Protein AF-A0A484ZCW2-F1 (afdb_monomer_lite)

pLDDT: mean 98.19, std 1.67, range [85.75, 98.88]

Organism: NCBI:txid82979

Foldseek 3Di:
DWDWDFADCLVVFFFWGKIWTFDADPPPRDTPDIDIDTDPGHSDTDDDDDDDDPVPPPD

Radius of gyration: 14.01 Å; chains: 1; bounding box: 28×34×30 Å

Sequence (59 aa):
MFGFGGSIHLFDVGQPTVGKLNEIDYKTKEVKVEIDILSDKANQPHYRAVLIRPQNLFK

Secondary structure (DSSP, 8-state):
-EEEEEEETTTSTTSEEEEEEEEE-TTT--EEEEEEEEEEEET----------GGGS--

Structure (mmCIF, N/CA/C/O backbone):
data_AF-A0A484ZCW2-F1
#
_entry.id   AF-A0A484ZCW2-F1
#
loop_
_atom_site.group_PDB
_atom_site.id
_atom_site.type_symbol
_atom_site.label_atom_id
_atom_site.label_alt_id
_atom_site.label_comp_id
_atom_site.label_asym_id
_atom_site.label_entity_id
_atom_site.label_seq_id
_atom_site.pdbx_PDB_ins_code
_atom_site.Cartn_x
_atom_site.Cartn_y
_atom_site.Cartn_z
_atom_site.occupancy
_atom_site.B_iso_or_equiv
_atom_site.auth_seq_id
_atom_site.auth_comp_id
_atom_site.auth_asym_id
_atom_site.auth_atom_id
_atom_site.pdbx_PDB_model_num
ATOM 1 N N . MET A 1 1 ? -7.295 5.650 10.953 1.00 97.69 1 MET A N 1
ATOM 2 C CA . MET A 1 1 ? -7.635 5.570 9.519 1.00 97.69 1 MET A CA 1
ATOM 3 C C . MET A 1 1 ? -6.483 4.876 8.829 1.00 97.69 1 MET A C 1
ATOM 5 O O . MET A 1 1 ? -5.373 5.383 8.911 1.00 97.69 1 MET A O 1
ATOM 9 N N . PHE A 1 2 ? -6.734 3.714 8.230 1.00 98.56 2 PHE A N 1
ATOM 10 C CA . PHE A 1 2 ? -5.720 2.979 7.476 1.00 98.56 2 PHE A CA 1
ATOM 11 C C . PHE A 1 2 ? -5.669 3.501 6.037 1.00 98.56 2 PHE A C 1
ATOM 13 O O . PHE A 1 2 ? -6.721 3.724 5.435 1.00 98.56 2 PHE A O 1
ATOM 20 N N . GLY A 1 3 ? -4.468 3.688 5.498 1.00 98.50 3 GLY A N 1
ATOM 21 C CA . GLY A 1 3 ? -4.245 4.148 4.134 1.00 98.50 3 GLY A CA 1
ATOM 22 C C . GLY A 1 3 ? -3.043 3.468 3.488 1.00 98.50 3 GLY A C 1
ATOM 23 O O . GLY A 1 3 ? -2.112 3.039 4.170 1.00 98.50 3 GLY A O 1
ATOM 24 N N . PHE A 1 4 ? -3.079 3.385 2.158 1.00 98.81 4 PHE A N 1
ATOM 25 C CA . PHE A 1 4 ? -1.953 2.943 1.347 1.00 98.81 4 PHE A CA 1
ATOM 26 C C . PHE A 1 4 ? -1.847 3.786 0.075 1.00 98.81 4 PHE A C 1
ATOM 28 O O . PHE A 1 4 ? -2.764 3.778 -0.748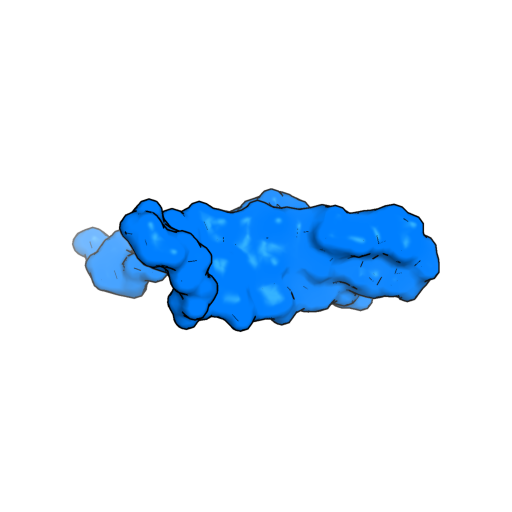 1.00 98.81 4 PHE A O 1
ATOM 35 N N . GLY A 1 5 ? -0.737 4.508 -0.083 1.00 98.56 5 GLY A N 1
ATOM 36 C CA . GLY A 1 5 ? -0.400 5.223 -1.313 1.00 98.56 5 GLY A CA 1
ATOM 37 C C . GLY A 1 5 ? 0.526 4.373 -2.175 1.00 98.56 5 GLY A C 1
ATOM 38 O O . GLY A 1 5 ? 1.676 4.186 -1.800 1.00 98.56 5 GLY A O 1
ATOM 39 N N . GLY A 1 6 ? 0.039 3.851 -3.305 1.00 98.50 6 GLY A N 1
ATOM 40 C CA . GLY A 1 6 ? 0.760 2.847 -4.104 1.00 98.50 6 GLY A CA 1
ATOM 41 C C . GLY A 1 6 ? 1.696 3.380 -5.194 1.00 98.50 6 GLY A C 1
ATOM 42 O O . GLY A 1 6 ? 2.322 2.586 -5.891 1.00 98.50 6 GLY A O 1
ATOM 43 N N . SER A 1 7 ? 1.774 4.695 -5.388 1.00 98.62 7 SER A N 1
ATOM 44 C CA . SER A 1 7 ? 2.456 5.292 -6.545 1.00 98.62 7 SER A CA 1
ATOM 45 C C . SER A 1 7 ? 3.226 6.569 -6.203 1.00 98.62 7 SER A C 1
ATOM 47 O O . SER A 1 7 ? 3.322 7.480 -7.029 1.00 98.62 7 SER A O 1
ATOM 49 N N . ILE A 1 8 ? 3.734 6.682 -4.974 1.00 98.75 8 ILE A N 1
ATOM 50 C CA . ILE A 1 8 ? 4.555 7.831 -4.579 1.00 98.75 8 ILE A CA 1
ATOM 51 C C . ILE A 1 8 ? 5.856 7.791 -5.391 1.00 98.75 8 ILE A C 1
ATOM 53 O O . ILE A 1 8 ? 6.473 6.735 -5.524 1.00 98.75 8 ILE A O 1
ATOM 57 N N . HIS A 1 9 ? 6.238 8.938 -5.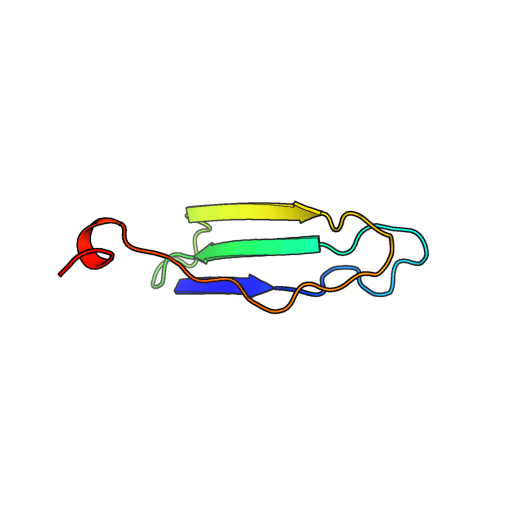959 1.00 98.50 9 HIS A N 1
ATOM 58 C CA . HIS A 1 9 ? 7.412 9.100 -6.833 1.00 98.50 9 HIS A CA 1
ATOM 59 C C . HIS A 1 9 ? 7.390 8.242 -8.110 1.00 98.50 9 HIS A C 1
ATOM 61 O O . HIS A 1 9 ? 8.431 7.951 -8.690 1.00 98.50 9 HIS A O 1
ATOM 67 N N . LEU A 1 10 ? 6.205 7.865 -8.609 1.00 98.56 10 LEU A N 1
ATOM 68 C CA . LEU A 1 10 ? 6.091 7.055 -9.829 1.00 98.56 10 LEU A CA 1
ATOM 69 C C . LEU A 1 10 ? 6.826 7.660 -11.040 1.00 98.56 10 LEU A C 1
ATOM 71 O O . LEU A 1 10 ? 7.318 6.915 -11.883 1.00 98.56 10 LEU A O 1
ATOM 75 N N . PHE A 1 11 ? 6.912 8.988 -11.132 1.00 98.56 11 PHE A N 1
ATOM 76 C CA . PHE A 1 11 ? 7.533 9.689 -12.261 1.00 98.56 11 PHE A CA 1
ATOM 77 C C . PHE A 1 11 ? 9.001 10.077 -12.037 1.00 98.56 11 PHE A C 1
ATOM 79 O O . PHE A 1 11 ? 9.603 10.671 -12.931 1.00 98.56 11 PHE A O 1
ATOM 86 N N . ASP A 1 12 ? 9.601 9.704 -10.903 1.00 98.38 12 ASP A N 1
ATOM 87 C CA . ASP A 1 12 ? 11.042 9.857 -10.696 1.00 98.38 12 ASP A CA 1
ATOM 88 C C . ASP A 1 12 ? 11.767 8.758 -11.478 1.00 98.38 12 ASP A C 1
ATOM 90 O O . ASP A 1 12 ? 11.891 7.609 -11.050 1.00 98.38 12 ASP A O 1
ATOM 94 N N . VAL A 1 13 ? 12.166 9.092 -12.705 1.00 98.25 13 VAL A N 1
ATOM 95 C CA . VAL A 1 13 ? 12.706 8.135 -13.678 1.00 98.25 13 VAL A CA 1
ATOM 96 C C . VAL A 1 13 ? 13.938 7.424 -13.115 1.00 98.25 13 VAL A C 1
ATOM 98 O O . VAL A 1 13 ? 14.902 8.059 -12.689 1.00 98.25 13 VAL A O 1
ATOM 101 N N . GLY A 1 14 ? 13.915 6.090 -13.136 1.00 97.56 14 GLY A N 1
ATOM 102 C CA . GLY A 1 14 ? 15.010 5.252 -12.647 1.00 97.56 14 GLY A CA 1
ATOM 103 C C . GLY A 1 14 ? 14.999 5.004 -11.135 1.00 97.56 14 GLY A C 1
ATOM 104 O O . GLY A 1 14 ? 15.817 4.218 -10.662 1.00 97.56 14 GLY A O 1
ATOM 105 N N . GLN A 1 15 ? 14.077 5.613 -10.383 1.00 98.50 15 GLN A N 1
ATOM 106 C CA . GLN A 1 15 ? 13.924 5.399 -8.943 1.00 98.50 15 GLN A CA 1
ATOM 107 C C . GLN A 1 15 ? 12.858 4.336 -8.635 1.00 98.50 15 GLN A C 1
ATOM 109 O O . GLN A 1 15 ? 11.904 4.170 -9.407 1.00 98.50 15 GLN A O 1
ATOM 114 N N . PRO A 1 16 ? 12.980 3.601 -7.514 1.00 98.56 16 PRO A N 1
ATOM 115 C CA . PRO A 1 16 ? 11.901 2.746 -7.038 1.00 98.56 16 PRO A CA 1
ATOM 116 C C . PRO A 1 16 ? 10.664 3.590 -6.709 1.00 98.56 16 PRO A C 1
ATOM 118 O O . PRO A 1 16 ? 10.758 4.678 -6.145 1.00 98.56 16 PRO A O 1
ATOM 121 N N . THR A 1 17 ? 9.488 3.071 -7.048 1.00 98.75 17 THR A N 1
ATOM 122 C CA . THR A 1 17 ? 8.220 3.646 -6.597 1.00 98.75 17 THR A CA 1
ATOM 123 C C . THR A 1 17 ? 7.996 3.275 -5.138 1.00 98.75 17 THR A C 1
ATOM 125 O O . THR A 1 17 ? 8.352 2.178 -4.705 1.00 98.75 17 THR A O 1
ATOM 128 N N . VAL A 1 18 ? 7.411 4.199 -4.379 1.00 98.81 18 VAL A N 1
ATOM 129 C CA . VAL A 1 18 ? 7.156 4.012 -2.952 1.00 98.81 18 VAL A CA 1
ATOM 130 C C . VAL A 1 18 ? 5.689 3.652 -2.727 1.00 98.81 18 VAL A C 1
ATOM 132 O O . VAL A 1 18 ? 4.773 4.374 -3.132 1.00 98.81 18 VAL A O 1
ATOM 135 N N . GLY A 1 19 ? 5.471 2.525 -2.056 1.00 98.75 19 GLY A N 1
ATOM 136 C CA . GLY A 1 19 ? 4.212 2.141 -1.436 1.00 98.75 19 GLY A CA 1
ATOM 137 C C . GLY A 1 19 ? 4.215 2.532 0.039 1.00 98.75 19 GLY A C 1
ATOM 138 O O . GLY A 1 19 ? 4.858 1.854 0.833 1.00 98.75 19 GLY A O 1
ATOM 139 N N . LYS A 1 20 ? 3.497 3.589 0.428 1.00 98.88 20 LYS A N 1
ATOM 140 C CA . LYS A 1 20 ? 3.460 4.059 1.826 1.00 98.88 20 LYS A CA 1
ATOM 141 C C . LYS A 1 20 ? 2.226 3.536 2.551 1.00 98.88 20 LYS A C 1
ATOM 143 O O . LYS A 1 20 ? 1.100 3.842 2.155 1.00 98.88 20 LYS A O 1
ATOM 148 N N . LEU A 1 21 ? 2.439 2.756 3.608 1.00 98.75 21 LEU A N 1
ATOM 149 C CA . LEU A 1 21 ? 1.426 2.337 4.577 1.00 98.75 21 LEU A CA 1
ATOM 150 C C . LEU A 1 21 ? 1.302 3.394 5.673 1.00 98.75 21 LEU A C 1
ATOM 152 O O . LEU A 1 21 ? 2.307 3.772 6.271 1.00 98.75 21 LEU A O 1
ATOM 156 N N . ASN A 1 22 ? 0.074 3.803 5.994 1.00 98.75 22 ASN A N 1
ATOM 157 C CA . ASN A 1 22 ? -0.184 4.712 7.105 1.00 98.75 22 ASN A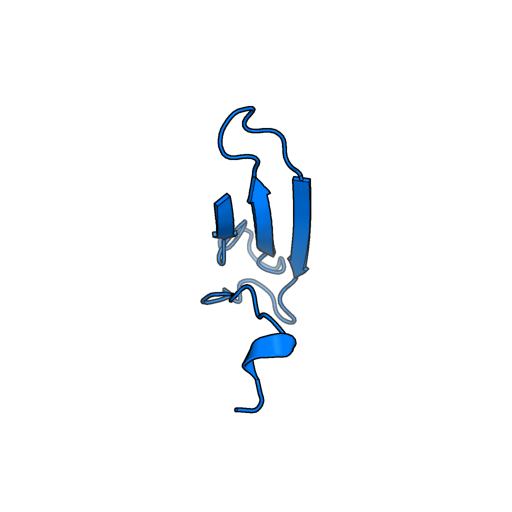 CA 1
ATOM 158 C C . ASN A 1 22 ? -1.340 4.247 7.992 1.00 98.75 22 ASN A C 1
ATOM 160 O O . ASN A 1 22 ? -2.402 3.848 7.507 1.00 98.75 22 ASN A O 1
ATOM 164 N N . GLU A 1 23 ? -1.171 4.432 9.300 1.00 98.69 23 GLU A N 1
ATOM 165 C CA . GLU A 1 23 ? -2.279 4.531 10.245 1.00 98.69 23 GLU A CA 1
ATOM 166 C C . GLU A 1 23 ? -2.281 5.922 10.874 1.00 98.69 23 GLU A C 1
ATOM 168 O O . GLU A 1 23 ? -1.368 6.292 11.609 1.00 98.69 23 GLU A O 1
ATOM 173 N N . ILE A 1 24 ? -3.318 6.701 10.569 1.00 98.56 24 ILE A N 1
ATOM 174 C CA . ILE A 1 24 ? -3.493 8.068 11.072 1.00 98.56 24 ILE A CA 1
ATOM 175 C C . ILE A 1 24 ? -4.592 8.082 12.128 1.00 98.56 24 ILE A C 1
ATOM 177 O O . ILE A 1 24 ? -5.691 7.570 11.878 1.00 98.56 24 ILE A O 1
ATOM 181 N N . ASP A 1 25 ? -4.335 8.679 13.289 1.00 98.56 25 ASP A N 1
ATOM 182 C CA . ASP A 1 25 ? -5.366 8.856 14.309 1.00 98.56 25 ASP A CA 1
ATOM 183 C C . ASP A 1 25 ? -6.555 9.637 13.737 1.00 98.56 25 ASP A C 1
ATOM 185 O O . ASP A 1 25 ? -6.407 10.698 13.125 1.00 98.56 25 ASP A O 1
ATOM 189 N N . TYR A 1 26 ? -7.763 9.108 13.924 1.00 98.19 26 TYR A N 1
ATOM 190 C CA . TYR A 1 26 ? -8.950 9.699 13.314 1.00 98.19 26 TYR A CA 1
ATOM 191 C C . TYR A 1 26 ? -9.274 11.088 13.881 1.00 98.19 26 TYR A C 1
ATOM 193 O O . TYR A 1 26 ? -9.776 11.941 13.148 1.00 98.19 26 TYR A O 1
ATOM 201 N N . LYS A 1 27 ? -8.977 11.351 15.158 1.00 98.19 27 LYS A N 1
ATOM 202 C CA . LYS A 1 27 ? -9.282 12.615 15.831 1.00 98.19 27 LYS A CA 1
ATOM 203 C C . LYS A 1 27 ? -8.129 13.598 15.670 1.00 98.19 27 LYS A C 1
ATOM 205 O O . LYS A 1 27 ? -8.315 14.639 15.039 1.00 98.19 27 LYS A O 1
ATOM 210 N N . THR A 1 28 ? -6.961 13.250 16.203 1.00 98.50 28 THR A N 1
ATOM 211 C CA . THR A 1 28 ? -5.801 14.144 16.331 1.00 98.50 28 THR A CA 1
ATOM 212 C C . THR A 1 28 ? -5.032 14.314 15.031 1.00 98.50 28 THR A C 1
ATOM 214 O O . THR A 1 28 ? -4.271 15.267 14.917 1.00 98.50 28 THR A O 1
ATOM 217 N N . LYS A 1 29 ? -5.249 13.424 14.050 1.00 98.00 29 LYS A N 1
ATOM 218 C CA . LYS A 1 29 ? -4.488 13.361 12.789 1.00 98.00 29 LYS A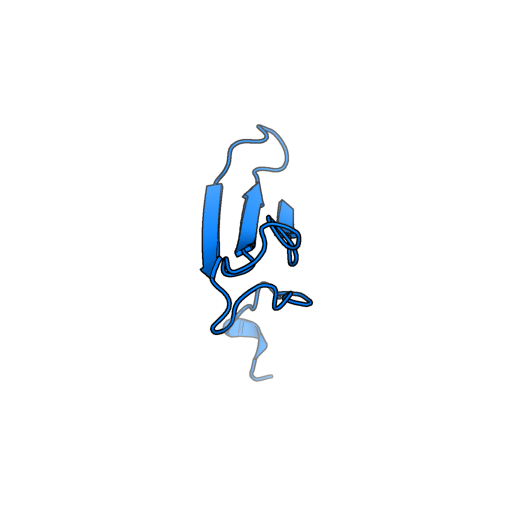 CA 1
ATOM 219 C C . LYS A 1 29 ? -3.009 13.026 12.981 1.00 98.00 29 LYS A C 1
ATOM 221 O O . LYS A 1 29 ? -2.223 13.147 12.050 1.00 98.00 29 LYS A O 1
ATOM 226 N N . GLU A 1 30 ? -2.640 12.575 14.173 1.00 98.44 30 GLU A N 1
ATOM 227 C CA . GLU A 1 30 ? -1.290 12.126 14.475 1.00 98.44 30 GLU A CA 1
ATOM 228 C C . GLU A 1 30 ? -0.970 10.848 13.691 1.00 98.44 30 GLU A C 1
ATOM 230 O O . GLU A 1 30 ? -1.790 9.925 13.624 1.00 98.44 30 GLU A O 1
ATOM 235 N N . VAL A 1 31 ? 0.227 10.791 13.111 1.00 98.44 31 VAL A N 1
ATOM 236 C CA . VAL A 1 31 ? 0.746 9.584 12.465 1.00 98.44 31 VAL A CA 1
ATOM 237 C C . VAL A 1 31 ? 1.059 8.561 13.552 1.00 98.44 31 VAL A C 1
ATOM 239 O O . VAL A 1 31 ? 1.930 8.787 14.388 1.00 98.44 31 VAL A O 1
ATOM 242 N N . LYS A 1 32 ? 0.334 7.442 13.557 1.00 98.50 32 LYS A N 1
ATOM 243 C CA . LYS A 1 32 ? 0.546 6.337 14.504 1.00 98.50 32 LYS A CA 1
ATOM 244 C C . LYS A 1 32 ? 1.462 5.268 13.927 1.00 98.50 32 LYS A C 1
ATOM 246 O O . LYS A 1 32 ? 2.272 4.706 14.655 1.00 98.50 32 LYS A O 1
ATOM 251 N N . VAL A 1 33 ? 1.343 5.010 12.627 1.00 98.56 33 VAL A N 1
ATOM 252 C CA . VAL A 1 33 ? 2.212 4.098 11.878 1.00 98.56 33 VAL A CA 1
ATOM 253 C C . VAL A 1 33 ? 2.522 4.720 10.523 1.00 98.56 33 VAL A C 1
ATOM 255 O O . VAL A 1 33 ? 1.619 5.227 9.852 1.00 98.56 33 VAL A O 1
ATOM 258 N N . GLU A 1 34 ? 3.784 4.644 10.117 1.00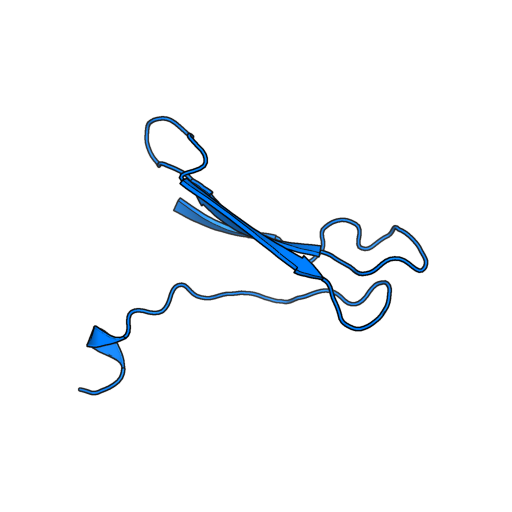 98.62 34 GLU A N 1
ATOM 259 C CA . GLU A 1 34 ? 4.235 4.935 8.760 1.00 98.62 34 GLU A CA 1
ATOM 260 C C . GLU A 1 34 ? 5.322 3.934 8.366 1.00 98.62 34 GLU A C 1
ATOM 262 O O . GLU A 1 34 ? 6.312 3.779 9.080 1.00 98.62 34 GLU A O 1
ATOM 267 N N . ILE A 1 35 ? 5.105 3.214 7.264 1.00 98.69 35 ILE A N 1
ATOM 268 C CA . ILE A 1 35 ? 6.041 2.213 6.739 1.00 98.69 35 ILE A CA 1
ATOM 269 C C . ILE A 1 35 ? 6.097 2.360 5.220 1.00 98.69 35 ILE A C 1
ATOM 271 O O . ILE A 1 35 ? 5.062 2.296 4.556 1.00 98.69 35 ILE A O 1
ATOM 275 N N . ASP A 1 36 ? 7.305 2.490 4.677 1.00 98.62 36 ASP A N 1
ATOM 276 C CA . ASP A 1 36 ? 7.537 2.584 3.237 1.00 98.62 36 ASP A CA 1
ATOM 277 C C . ASP A 1 36 ? 8.003 1.244 2.663 1.00 98.62 36 ASP A C 1
ATOM 279 O O . ASP A 1 36 ? 8.890 0.579 3.200 1.00 98.62 36 ASP A O 1
ATOM 283 N N . ILE A 1 37 ? 7.397 0.862 1.543 1.00 98.56 37 ILE A N 1
ATOM 284 C CA . ILE A 1 37 ? 7.776 -0.278 0.713 1.00 98.56 37 ILE A CA 1
ATOM 285 C C . ILE A 1 37 ? 8.384 0.295 -0.561 1.00 98.56 37 ILE A C 1
ATOM 287 O O . ILE A 1 37 ? 7.751 1.104 -1.235 1.00 98.56 37 ILE A O 1
ATOM 291 N N . LEU A 1 38 ? 9.600 -0.125 -0.898 1.00 98.62 38 LEU A N 1
ATOM 292 C CA . LEU A 1 38 ? 10.244 0.235 -2.158 1.00 98.62 38 LEU A CA 1
ATOM 293 C C . LEU A 1 38 ? 10.012 -0.880 -3.177 1.00 98.62 38 LEU A C 1
ATOM 295 O O . LEU A 1 38 ? 10.178 -2.059 -2.854 1.00 98.62 38 LEU A O 1
ATOM 299 N N . SER A 1 39 ? 9.627 -0.521 -4.400 1.00 98.50 39 SER A N 1
ATOM 300 C CA . SER A 1 39 ? 9.500 -1.487 -5.488 1.00 98.50 39 SER A CA 1
ATOM 301 C C . SER A 1 39 ? 10.851 -2.115 -5.856 1.00 98.50 39 SER A C 1
ATOM 303 O O . SER A 1 39 ? 11.896 -1.470 -5.796 1.00 98.50 39 SER A O 1
ATOM 305 N N . ASP A 1 40 ? 10.835 -3.381 -6.281 1.00 98.31 40 ASP A N 1
ATOM 306 C CA . ASP A 1 40 ? 12.036 -4.134 -6.675 1.00 98.31 40 ASP A CA 1
ATOM 307 C C . ASP A 1 40 ? 12.649 -3.646 -7.999 1.00 98.31 40 ASP A C 1
ATOM 309 O O . ASP A 1 40 ? 13.821 -3.896 -8.276 1.00 98.31 40 ASP A O 1
ATOM 313 N N . LYS A 1 41 ? 11.860 -2.940 -8.817 1.00 98.25 41 LYS A N 1
ATOM 314 C CA . LYS A 1 41 ? 12.295 -2.285 -10.056 1.00 98.25 41 LYS A CA 1
ATOM 315 C C . LYS A 1 41 ? 11.930 -0.811 -10.038 1.00 98.25 41 LYS A C 1
ATOM 317 O O . LYS A 1 41 ? 10.993 -0.406 -9.349 1.00 98.25 41 LYS A O 1
ATOM 322 N N . ALA A 1 42 ? 12.641 -0.024 -10.837 1.00 98.56 42 ALA A N 1
ATOM 323 C CA . ALA A 1 42 ? 12.325 1.382 -11.037 1.00 98.56 42 ALA A CA 1
ATOM 324 C C . ALA A 1 42 ? 10.908 1.572 -11.607 1.00 98.56 42 ALA A C 1
ATOM 326 O O . ALA A 1 42 ? 10.461 0.784 -12.442 1.00 98.56 42 ALA A O 1
ATOM 327 N N . ASN A 1 43 ? 10.227 2.629 -11.158 1.00 98.38 43 ASN A N 1
ATOM 328 C CA . ASN A 1 43 ? 8.933 3.088 -11.680 1.00 98.38 43 ASN A CA 1
ATOM 329 C C . ASN A 1 43 ? 7.827 2.006 -11.705 1.00 98.38 43 ASN A C 1
ATOM 331 O O . ASN A 1 43 ? 6.950 2.026 -12.570 1.00 98.38 43 ASN A O 1
ATOM 335 N N . GLN A 1 44 ? 7.864 1.048 -10.771 1.00 98.69 44 GLN A N 1
ATOM 336 C CA . GLN A 1 44 ? 6.908 -0.058 -10.687 1.00 98.69 44 GLN A CA 1
ATOM 337 C C . GLN A 1 44 ? 5.879 0.202 -9.567 1.00 98.69 44 GLN A C 1
ATOM 339 O O . GLN A 1 44 ? 6.202 0.001 -8.395 1.00 98.69 44 GLN A O 1
ATOM 344 N N . PRO A 1 45 ? 4.636 0.617 -9.885 1.00 98.44 45 PRO A N 1
ATOM 345 C CA . PRO A 1 45 ? 3.644 0.950 -8.872 1.00 98.44 45 PRO A CA 1
ATOM 346 C C . PRO A 1 45 ? 3.145 -0.278 -8.111 1.00 98.44 45 PRO A C 1
ATOM 348 O O . PRO A 1 45 ? 3.066 -1.393 -8.631 1.00 98.44 45 PRO A O 1
ATOM 351 N N . HIS A 1 46 ? 2.719 -0.032 -6.879 1.00 98.69 46 HIS A N 1
ATOM 352 C CA . HIS A 1 46 ? 1.957 -0.969 -6.071 1.00 98.69 46 HIS A CA 1
ATOM 353 C C . HIS A 1 46 ? 0.457 -0.719 -6.256 1.00 98.69 46 HIS A C 1
ATOM 355 O O . HIS A 1 46 ? 0.028 0.388 -6.579 1.00 98.69 46 HIS A O 1
ATOM 361 N N . TYR A 1 47 ? -0.368 -1.737 -6.002 1.00 98.44 47 TYR A N 1
ATOM 362 C CA . TYR A 1 47 ? -1.819 -1.593 -6.126 1.00 98.44 47 TYR A CA 1
ATOM 363 C C . TYR A 1 47 ? -2.488 -1.170 -4.813 1.00 98.44 47 TYR A C 1
ATOM 365 O O . TYR A 1 47 ? -3.011 -0.063 -4.697 1.00 98.44 47 TYR A O 1
ATOM 373 N N . ARG A 1 48 ? -2.512 -2.067 -3.823 1.00 98.38 48 ARG A N 1
ATOM 374 C CA . ARG A 1 48 ? -3.228 -1.904 -2.550 1.00 98.38 48 ARG A CA 1
ATOM 375 C C . ARG A 1 48 ? -2.520 -2.660 -1.433 1.00 98.38 48 ARG A C 1
ATOM 377 O O . ARG A 1 48 ? -1.714 -3.548 -1.696 1.00 98.38 48 ARG A O 1
ATOM 384 N N . ALA A 1 49 ? -2.921 -2.360 -0.204 1.00 98.50 49 ALA A N 1
ATOM 385 C CA . ALA A 1 49 ? -2.618 -3.147 0.981 1.00 98.50 49 ALA A CA 1
ATOM 386 C C . ALA A 1 49 ? -3.887 -3.354 1.822 1.00 98.50 49 ALA A C 1
ATOM 388 O O . ALA A 1 49 ? -4.885 -2.651 1.641 1.00 98.50 49 ALA A O 1
ATOM 389 N N . VAL A 1 50 ? -3.848 -4.323 2.738 1.00 98.38 50 VAL A N 1
ATOM 390 C CA . VAL A 1 50 ? -4.957 -4.647 3.644 1.00 98.38 50 VAL A CA 1
ATOM 391 C C . VAL A 1 50 ? -4.418 -4.786 5.062 1.00 98.38 50 VAL A C 1
ATOM 393 O O . VAL A 1 50 ? -3.417 -5.464 5.280 1.00 98.38 50 VAL A O 1
ATOM 396 N N . LEU A 1 51 ? -5.112 -4.186 6.030 1.00 98.44 51 LEU A N 1
ATOM 397 C CA . LEU A 1 51 ? -4.860 -4.425 7.447 1.00 98.44 51 LEU A CA 1
ATOM 398 C C . LEU A 1 51 ? -5.516 -5.749 7.849 1.00 98.44 51 LEU A C 1
ATOM 400 O O . LEU A 1 51 ? -6.734 -5.830 8.039 1.00 98.44 51 LEU A O 1
ATOM 404 N N . ILE A 1 52 ? -4.705 -6.801 7.922 1.00 98.00 52 ILE A N 1
ATOM 405 C CA . ILE A 1 52 ? -5.166 -8.130 8.319 1.00 98.00 52 ILE A CA 1
ATOM 406 C C . ILE A 1 52 ? -5.286 -8.247 9.838 1.00 98.00 52 ILE A C 1
ATOM 408 O O . ILE A 1 52 ? -4.607 -7.570 10.606 1.00 98.00 52 ILE A O 1
ATOM 412 N N . ARG A 1 53 ? -6.167 -9.147 10.266 1.00 98.00 53 ARG A N 1
ATOM 413 C CA . ARG A 1 53 ? -6.414 -9.476 11.668 1.00 98.00 53 ARG A CA 1
ATOM 414 C C . ARG A 1 53 ? -6.241 -10.987 11.838 1.00 98.00 53 ARG A C 1
ATOM 416 O O . ARG A 1 53 ? -7.162 -11.707 11.450 1.00 98.00 53 ARG A O 1
ATOM 423 N N . PRO A 1 54 ? -5.095 -11.480 12.357 1.00 98.00 54 PRO A N 1
ATOM 424 C CA . PRO A 1 54 ? -4.810 -12.915 12.461 1.00 98.00 54 PRO A CA 1
ATOM 425 C C . PRO A 1 54 ? -5.923 -13.741 13.120 1.00 98.00 54 PRO A C 1
A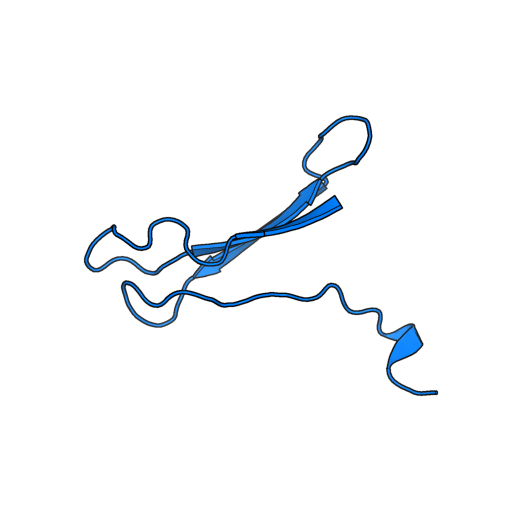TOM 427 O O . PRO A 1 54 ? -6.217 -14.844 12.673 1.00 98.00 54 PRO A O 1
ATOM 430 N N . GLN A 1 55 ? -6.608 -13.167 14.110 1.00 98.06 55 GLN A N 1
ATOM 431 C CA . GLN A 1 55 ? -7.757 -13.751 14.807 1.00 98.06 55 GLN A CA 1
ATOM 432 C C . GLN A 1 55 ? -8.944 -14.125 13.900 1.00 98.06 55 GLN A C 1
ATOM 434 O O . GLN A 1 55 ? -9.797 -14.897 14.314 1.00 98.06 55 GLN A O 1
ATOM 439 N N . ASN A 1 56 ? -9.009 -13.586 12.678 1.00 97.62 56 ASN A N 1
ATOM 440 C CA . ASN A 1 56 ? -10.104 -13.812 11.734 1.00 97.62 56 ASN A CA 1
ATOM 441 C C . ASN A 1 56 ? -9.709 -14.726 10.561 1.00 97.62 56 ASN A C 1
ATOM 443 O O . ASN A 1 56 ? -10.503 -14.887 9.636 1.00 97.62 56 ASN A O 1
ATOM 447 N N . LEU A 1 57 ? -8.486 -15.267 10.536 1.00 97.50 57 LEU A N 1
ATOM 448 C CA . LEU A 1 57 ? -8.000 -16.039 9.385 1.00 97.50 57 LEU A CA 1
ATOM 449 C C . LEU A 1 57 ? -8.565 -17.463 9.332 1.00 97.50 57 LEU A C 1
ATOM 451 O O . LEU A 1 57 ? -8.714 -18.014 8.244 1.00 97.50 57 LEU A O 1
ATOM 455 N N . PHE A 1 58 ? -8.898 -18.044 10.486 1.00 96.81 58 PHE A N 1
ATOM 456 C CA . PHE A 1 58 ? -9.378 -19.420 10.602 1.00 96.81 58 PHE A CA 1
ATOM 457 C C . PHE A 1 58 ? -10.661 -19.429 11.435 1.00 96.81 58 PHE A C 1
ATOM 459 O O . PHE A 1 58 ? -10.638 -19.030 12.597 1.00 96.81 58 PHE A O 1
ATOM 466 N N . LYS A 1 59 ? -11.773 -19.805 10.796 1.00 85.75 59 LYS A N 1
ATOM 467 C CA . LYS A 1 59 ? -13.124 -19.791 11.373 1.00 85.75 59 LYS A CA 1
ATOM 468 C C . LYS A 1 59 ? -13.413 -21.047 12.186 1.00 85.75 59 LYS A C 1
ATOM 470 O O . LYS A 1 59 ? -12.994 -22.131 11.728 1.00 85.75 59 LYS A O 1
#